Protein AF-A0A6L3STL6-F1 (afdb_monomer_lite)

Organism: NCBI:txid553447

Secondary structure (DSSP, 8-state):
--------------HHHHHHHHHHHHHTT--HHHHHHHHHHHHHHHHTSSSHHHHHHHHHHHHHHHHHS---STTHHHHHHHHHHHHHHHHS---

Foldseek 3Di:
DDDDPPPPCPPPCPLLNVLVVLLCVLCVVVDVVSVVVNLVSLVVSLVPDPDLVRSLVSLVVNLVVLVVDDCPGPCSVVSSVSSVVSNVVSVPDPD

pLDDT: mean 81.33, std 13.11, range [42.62, 92.5]

Structure (mmCIF, N/CA/C/O backbone):
data_AF-A0A6L3STL6-F1
#
_entry.id   AF-A0A6L3STL6-F1
#
loop_
_atom_site.grou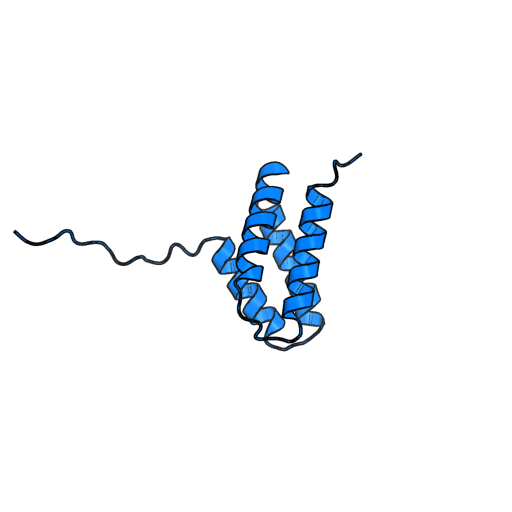p_PDB
_atom_site.id
_atom_site.type_symbol
_atom_site.label_atom_id
_atom_site.label_alt_id
_atom_site.label_comp_id
_atom_site.label_asym_id
_atom_site.label_entity_id
_atom_site.label_seq_id
_atom_site.pdbx_PDB_ins_code
_atom_site.Cartn_x
_atom_site.Cartn_y
_atom_site.Cartn_z
_atom_site.occupancy
_atom_site.B_iso_or_equiv
_atom_site.auth_seq_id
_atom_site.auth_comp_id
_atom_site.auth_asym_id
_atom_site.auth_atom_id
_atom_site.pdbx_PDB_model_num
ATOM 1 N N . MET A 1 1 ? -37.013 -18.915 -24.722 1.00 58.31 1 MET A N 1
ATOM 2 C CA . MET A 1 1 ? -35.900 -19.438 -23.908 1.00 58.31 1 MET A CA 1
ATOM 3 C C . MET A 1 1 ? -34.626 -18.893 -24.513 1.00 58.31 1 MET A C 1
ATOM 5 O O . MET A 1 1 ? -34.065 -19.561 -25.361 1.00 58.31 1 MET A O 1
ATOM 9 N N . GLU A 1 2 ? -34.226 -17.682 -24.138 1.00 53.09 2 GLU A N 1
ATOM 10 C CA . GLU A 1 2 ? -32.910 -17.126 -24.476 1.00 53.09 2 GLU A CA 1
ATOM 11 C C . GLU A 1 2 ? -32.338 -16.553 -23.172 1.00 53.09 2 GLU A C 1
ATOM 13 O O . GLU A 1 2 ? -33.092 -15.998 -22.370 1.00 53.09 2 GLU A O 1
ATOM 18 N N . GLY A 1 3 ? -31.075 -16.880 -22.892 1.00 50.50 3 GLY A N 1
ATOM 19 C CA . GLY A 1 3 ? -30.449 -16.819 -21.568 1.00 50.50 3 GLY A CA 1
ATOM 20 C C . GLY A 1 3 ? -30.237 -15.403 -21.027 1.00 50.50 3 GLY A C 1
ATOM 21 O O . GLY A 1 3 ? -30.362 -14.434 -21.773 1.00 50.50 3 GLY A O 1
ATOM 22 N N . PRO A 1 4 ? -29.928 -15.266 -19.725 1.00 58.88 4 PRO A N 1
ATOM 23 C CA . PRO A 1 4 ? -29.661 -13.964 -19.139 1.00 58.88 4 PRO A CA 1
ATOM 24 C C . PRO A 1 4 ? -28.432 -13.343 -19.806 1.00 58.88 4 PRO A C 1
ATOM 26 O O . PRO A 1 4 ? -27.334 -13.897 -19.751 1.00 58.88 4 PRO A O 1
ATOM 29 N N . ASP A 1 5 ? -28.654 -12.187 -20.424 1.00 52.41 5 ASP A N 1
ATOM 30 C CA . ASP A 1 5 ? -27.637 -11.213 -20.799 1.00 52.41 5 ASP A CA 1
ATOM 31 C C . ASP A 1 5 ? -26.914 -10.786 -19.514 1.00 52.41 5 ASP A C 1
ATOM 33 O O . ASP A 1 5 ? -27.386 -9.951 -18.743 1.00 52.41 5 ASP A O 1
ATOM 37 N N . VAL A 1 6 ? -25.819 -11.482 -19.204 1.00 65.06 6 VAL A N 1
ATOM 38 C CA . VAL A 1 6 ? -24.864 -11.057 -18.186 1.00 65.06 6 VAL A CA 1
ATOM 39 C C . VAL A 1 6 ? -24.069 -9.932 -18.842 1.00 65.06 6 VAL A C 1
ATOM 41 O O . VAL A 1 6 ? -23.305 -10.221 -19.768 1.00 65.06 6 VAL A O 1
ATOM 44 N N . PRO A 1 7 ? -24.222 -8.662 -18.424 1.00 57.28 7 PRO A N 1
ATOM 45 C CA . PRO A 1 7 ? -23.371 -7.615 -18.955 1.00 57.28 7 PRO A CA 1
ATOM 46 C C . PRO A 1 7 ? -21.915 -7.979 -18.639 1.00 57.28 7 PRO A C 1
ATOM 48 O O . PRO A 1 7 ? -21.639 -8.493 -17.546 1.00 57.28 7 PRO A O 1
ATOM 51 N N . PRO A 1 8 ? -20.977 -7.740 -19.575 1.00 52.75 8 PRO A N 1
ATOM 52 C CA . PRO A 1 8 ? -19.572 -8.004 -19.337 1.00 52.75 8 PRO A CA 1
ATOM 53 C C . PRO A 1 8 ? -19.183 -7.294 -18.050 1.00 52.75 8 PRO A C 1
ATOM 55 O O . PRO A 1 8 ? -19.594 -6.156 -17.811 1.00 52.75 8 PRO A O 1
ATOM 58 N N . HIS A 1 9 ? -18.409 -7.977 -17.216 1.00 51.91 9 HIS A N 1
ATOM 59 C CA . HIS A 1 9 ? -17.689 -7.353 -16.126 1.00 51.91 9 HIS A CA 1
ATOM 60 C C . HIS A 1 9 ? -16.839 -6.235 -16.743 1.00 51.91 9 HIS A C 1
ATOM 62 O O . HIS A 1 9 ? -15.694 -6.456 -17.128 1.00 51.91 9 HIS A O 1
ATOM 68 N N . ILE A 1 10 ? -17.399 -5.028 -16.876 1.00 50.19 10 ILE A N 1
ATOM 69 C CA . ILE A 1 10 ? -16.628 -3.798 -16.825 1.00 50.19 10 ILE A CA 1
ATOM 70 C C . ILE A 1 10 ? -15.977 -3.931 -15.468 1.00 50.19 10 ILE A C 1
ATOM 72 O O . ILE A 1 10 ? -16.648 -3.746 -14.450 1.00 50.19 10 ILE A O 1
ATOM 76 N N . GLY A 1 11 ? -14.756 -4.474 -15.476 1.00 49.44 11 GLY A N 1
ATOM 77 C CA . GLY A 1 11 ? -14.014 -4.814 -14.283 1.00 49.44 11 GLY A CA 1
ATOM 78 C C . GLY A 1 11 ? -14.093 -3.584 -13.420 1.00 49.44 11 GLY A C 1
ATOM 79 O O . GLY A 1 11 ? -13.593 -2.529 -13.805 1.00 49.44 11 GLY A O 1
ATOM 80 N N . ARG A 1 12 ? -14.850 -3.673 -12.325 1.00 57.28 12 ARG A N 1
ATOM 81 C CA . ARG A 1 12 ? -14.887 -2.611 -11.340 1.00 57.28 12 ARG A CA 1
ATOM 82 C C . ARG A 1 12 ? -13.471 -2.619 -10.795 1.00 57.28 12 ARG A C 1
ATOM 84 O O . ARG A 1 12 ? -13.196 -3.414 -9.904 1.00 57.28 12 ARG A O 1
ATOM 91 N N . MET A 1 13 ? -12.578 -1.846 -11.417 1.00 63.66 13 MET A N 1
ATOM 92 C CA . MET A 1 13 ? -11.214 -1.663 -10.956 1.00 63.66 13 MET A CA 1
ATOM 93 C C . MET A 1 13 ? -11.361 -1.192 -9.525 1.00 63.66 13 MET A C 1
ATOM 95 O O . MET A 1 13 ? -11.886 -0.109 -9.252 1.00 63.66 13 MET A O 1
ATOM 99 N N . THR A 1 14 ? -11.059 -2.096 -8.605 1.00 83.38 14 THR A N 1
ATOM 100 C CA . THR A 1 14 ? -11.125 -1.798 -7.190 1.00 83.38 14 THR A CA 1
ATOM 101 C C . THR A 1 14 ? -9.972 -0.855 -6.887 1.00 83.38 14 THR A C 1
ATOM 103 O O . THR A 1 14 ? -8.970 -0.823 -7.605 1.00 83.38 14 THR A O 1
ATOM 106 N N . SER A 1 15 ? -10.079 -0.080 -5.811 1.00 85.69 15 SER A N 1
ATOM 107 C CA . SER A 1 15 ? -8.952 0.740 -5.363 1.00 85.69 15 SER A CA 1
ATOM 108 C C . SER A 1 15 ? -7.688 -0.111 -5.160 1.00 85.69 15 SER A C 1
ATOM 110 O O . SER A 1 15 ? -6.593 0.369 -5.430 1.00 85.69 15 SER A O 1
ATOM 112 N N . LEU A 1 16 ? -7.858 -1.387 -4.778 1.00 87.69 16 LEU A N 1
ATOM 113 C CA . LEU A 1 16 ? -6.802 -2.396 -4.700 1.00 87.69 16 LEU A CA 1
ATOM 114 C C . LEU A 1 16 ? -6.148 -2.686 -6.065 1.00 87.69 16 LEU A C 1
ATOM 116 O O . LEU A 1 16 ? -4.929 -2.655 -6.184 1.00 87.69 16 LEU A O 1
ATOM 120 N N . ASP A 1 17 ? -6.937 -2.964 -7.101 1.00 87.31 17 ASP A N 1
ATOM 121 C CA . ASP A 1 17 ? -6.405 -3.259 -8.437 1.00 87.31 17 ASP A CA 1
ATOM 122 C C . ASP A 1 17 ? -5.622 -2.062 -9.006 1.00 87.31 17 ASP A C 1
ATOM 124 O O . ASP A 1 17 ? -4.518 -2.215 -9.531 1.00 87.31 17 ASP A O 1
ATOM 128 N N . THR A 1 18 ? -6.136 -0.848 -8.788 1.00 89.50 18 THR A N 1
ATOM 129 C CA . THR A 1 18 ? -5.472 0.400 -9.187 1.00 89.50 18 THR A CA 1
ATOM 130 C C . THR A 1 18 ? -4.125 0.594 -8.484 1.00 89.50 18 THR A C 1
ATOM 132 O O . THR A 1 18 ? -3.142 0.954 -9.141 1.00 89.50 18 THR A O 1
ATOM 135 N N . ILE A 1 19 ? -4.038 0.351 -7.167 1.00 91.69 19 ILE A N 1
ATOM 136 C CA . ILE A 1 19 ? -2.758 0.480 -6.452 1.00 91.69 19 ILE A CA 1
ATOM 137 C C . ILE A 1 19 ? -1.768 -0.605 -6.886 1.00 91.69 19 ILE A C 1
ATOM 139 O O . ILE A 1 19 ? -0.599 -0.295 -7.083 1.00 91.69 19 ILE A O 1
ATOM 143 N N . LEU A 1 20 ? -2.209 -1.841 -7.139 1.00 89.62 20 LEU A N 1
ATOM 144 C CA . LEU A 1 20 ? -1.327 -2.906 -7.635 1.00 89.62 20 LEU A CA 1
ATOM 145 C C . LEU A 1 20 ? -0.754 -2.584 -9.019 1.00 89.62 20 LEU A C 1
ATOM 147 O O . LEU A 1 20 ? 0.444 -2.751 -9.228 1.00 89.62 20 LEU A O 1
ATOM 151 N N . GLN A 1 21 ? -1.572 -2.069 -9.943 1.00 89.31 21 GLN A N 1
ATOM 152 C CA . GLN A 1 21 ? -1.091 -1.611 -11.253 1.00 89.31 21 GLN A CA 1
ATOM 153 C C . GLN A 1 21 ? -0.102 -0.445 -11.128 1.00 89.31 21 GLN A C 1
ATOM 155 O O . GLN A 1 21 ? 0.893 -0.387 -11.849 1.00 89.31 21 GLN A O 1
ATOM 160 N N . THR A 1 22 ? -0.350 0.468 -10.187 1.00 90.94 22 THR A N 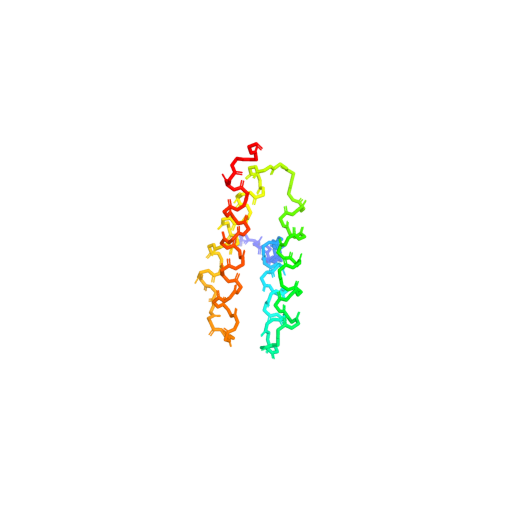1
ATOM 161 C CA . THR A 1 22 ? 0.558 1.587 -9.906 1.00 90.94 22 THR A CA 1
ATOM 162 C C . THR A 1 22 ? 1.897 1.075 -9.379 1.00 90.94 22 THR A C 1
ATOM 164 O O . THR A 1 22 ? 2.945 1.492 -9.862 1.00 90.94 22 THR A O 1
ATOM 167 N N . LEU A 1 23 ? 1.877 0.128 -8.438 1.00 89.94 23 LEU A N 1
ATOM 168 C CA . LEU A 1 23 ? 3.083 -0.498 -7.902 1.00 89.94 23 LEU A CA 1
ATOM 169 C C . LEU A 1 23 ? 3.858 -1.258 -8.983 1.00 89.94 23 LEU A C 1
ATOM 171 O O . LEU A 1 23 ? 5.072 -1.097 -9.045 1.00 89.94 23 LEU A O 1
ATOM 175 N N . ASP A 1 24 ? 3.180 -2.011 -9.858 1.00 88.44 24 ASP A N 1
ATOM 176 C CA . ASP A 1 24 ? 3.792 -2.701 -11.008 1.00 88.44 24 ASP A CA 1
ATOM 177 C C . ASP A 1 24 ? 4.558 -1.724 -11.898 1.00 88.44 24 ASP A C 1
ATOM 179 O O . ASP A 1 24 ? 5.743 -1.921 -12.157 1.00 88.44 24 ASP A O 1
ATOM 183 N N . ALA A 1 25 ? 3.913 -0.621 -12.286 1.00 88.81 25 ALA A N 1
ATOM 184 C CA . ALA A 1 25 ? 4.526 0.396 -13.129 1.00 88.81 25 ALA A CA 1
ATOM 185 C C . ALA A 1 25 ? 5.717 1.091 -12.448 1.00 88.81 25 ALA A C 1
ATOM 187 O O . ALA A 1 25 ? 6.720 1.370 -13.105 1.00 88.81 25 ALA A O 1
ATOM 188 N N . LEU A 1 26 ? 5.623 1.359 -11.141 1.00 88.12 26 LEU A N 1
ATOM 189 C CA . LEU A 1 26 ? 6.675 2.033 -10.378 1.00 88.12 26 LEU A CA 1
ATOM 190 C C . LEU A 1 26 ? 7.917 1.158 -10.190 1.00 88.12 26 LEU A C 1
ATOM 192 O O . LEU A 1 26 ? 9.032 1.669 -10.277 1.00 88.12 26 LEU A O 1
ATOM 196 N N . ILE A 1 27 ? 7.745 -0.148 -9.966 1.00 86.50 27 ILE A N 1
ATOM 197 C CA . ILE A 1 27 ? 8.879 -1.064 -9.779 1.00 86.50 27 ILE A CA 1
ATOM 198 C C . ILE A 1 27 ? 9.362 -1.723 -11.071 1.00 86.50 27 ILE A C 1
ATOM 200 O O . ILE A 1 27 ? 10.410 -2.362 -11.060 1.00 86.50 27 ILE A O 1
ATOM 204 N N . ALA A 1 28 ? 8.653 -1.559 -12.193 1.00 85.31 28 ALA A N 1
ATOM 205 C CA . ALA A 1 28 ? 9.051 -2.122 -13.485 1.00 85.31 28 ALA A CA 1
ATOM 206 C C . ALA A 1 28 ? 10.448 -1.663 -13.941 1.00 85.31 28 ALA A C 1
ATOM 208 O O . ALA A 1 28 ? 11.125 -2.385 -14.669 1.00 85.31 28 ALA A O 1
ATOM 209 N N . ALA A 1 29 ? 10.882 -0.475 -13.508 1.00 80.75 29 ALA A N 1
ATOM 210 C CA . ALA A 1 29 ? 12.210 0.058 -13.796 1.00 80.75 29 ALA A CA 1
ATOM 211 C C . ALA A 1 29 ? 13.320 -0.483 -12.868 1.00 80.75 29 ALA A C 1
ATOM 213 O O . ALA A 1 29 ? 14.485 -0.179 -13.106 1.00 80.75 29 ALA A O 1
ATOM 214 N N . ASP A 1 30 ? 12.973 -1.253 -11.824 1.00 79.31 30 ASP A N 1
ATOM 215 C CA . ASP A 1 30 ? 13.881 -1.755 -10.772 1.00 79.31 30 ASP A CA 1
ATOM 216 C C . ASP A 1 30 ? 14.721 -0.645 -10.097 1.00 79.31 30 ASP A C 1
ATOM 218 O O . ASP A 1 30 ? 15.798 -0.887 -9.556 1.00 79.31 30 ASP A O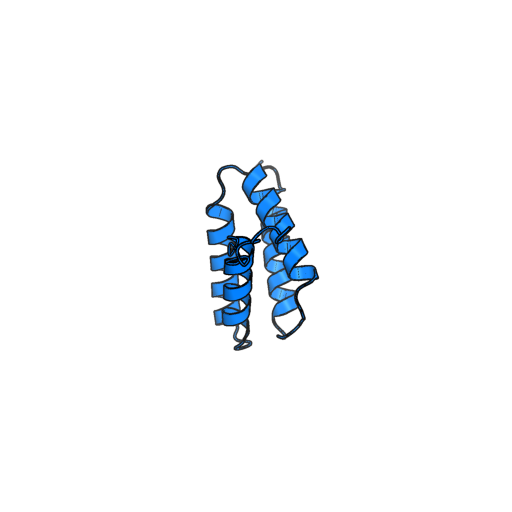 1
ATOM 222 N N . ASP A 1 31 ? 14.220 0.595 -10.124 1.00 80.31 31 ASP A N 1
ATOM 223 C CA . ASP A 1 31 ? 14.926 1.783 -9.646 1.00 80.31 31 ASP A CA 1
ATOM 224 C C . ASP A 1 31 ? 14.507 2.154 -8.207 1.00 80.31 31 ASP A C 1
ATOM 226 O O . ASP A 1 31 ? 13.314 2.105 -7.879 1.00 80.31 31 ASP A O 1
ATOM 230 N N . PRO A 1 32 ? 15.446 2.567 -7.332 1.00 78.50 32 PRO A N 1
ATOM 231 C CA . PRO A 1 32 ? 15.131 2.972 -5.961 1.00 78.50 32 PRO A CA 1
ATOM 232 C C . PRO A 1 32 ? 14.160 4.161 -5.868 1.00 78.50 32 PRO A C 1
ATOM 234 O O . PRO A 1 32 ? 13.397 4.232 -4.906 1.00 78.50 32 PRO A O 1
ATOM 237 N N . VAL A 1 33 ? 14.113 5.055 -6.863 1.00 85.62 33 VAL A N 1
ATOM 238 C CA . VAL A 1 33 ? 13.123 6.147 -6.922 1.00 85.62 33 VAL A CA 1
ATOM 239 C C . VAL A 1 33 ? 11.703 5.586 -7.056 1.00 85.62 33 VAL A C 1
ATOM 241 O O . VAL A 1 33 ? 10.758 6.119 -6.468 1.00 85.62 33 VAL A O 1
ATOM 244 N N . GLY A 1 34 ? 11.546 4.471 -7.776 1.00 86.31 34 GLY A N 1
ATOM 245 C CA . GLY A 1 34 ? 10.283 3.741 -7.878 1.00 86.31 34 GLY A CA 1
ATOM 246 C C . GLY A 1 34 ? 9.815 3.194 -6.529 1.00 86.31 34 GLY A C 1
ATOM 247 O O . GLY A 1 34 ? 8.616 3.181 -6.254 1.00 86.31 34 GLY A O 1
ATOM 248 N N . LEU A 1 35 ? 10.750 2.824 -5.649 1.00 86.69 35 LEU A N 1
ATOM 249 C CA . LEU A 1 35 ? 10.447 2.344 -4.303 1.00 86.69 35 LEU A CA 1
ATOM 250 C C . LEU A 1 35 ? 9.908 3.460 -3.392 1.00 86.69 35 LEU A C 1
ATOM 252 O O . LEU A 1 35 ? 8.927 3.249 -2.681 1.00 86.69 35 LEU A O 1
ATOM 256 N N . GLU A 1 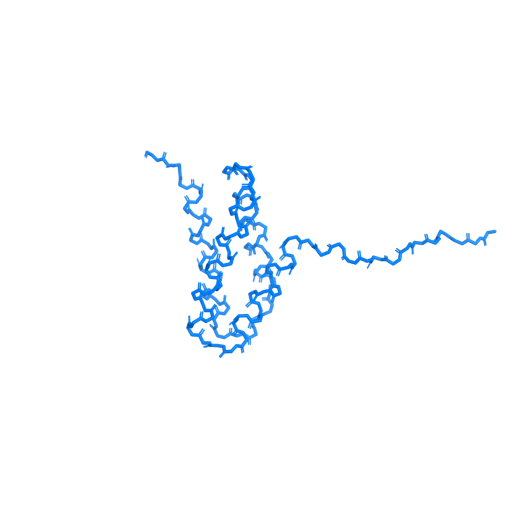36 ? 10.508 4.653 -3.422 1.00 89.19 36 GLU A N 1
ATOM 257 C CA . GLU A 1 36 ? 10.011 5.802 -2.646 1.00 89.19 36 GLU A CA 1
ATOM 258 C C . GLU A 1 36 ? 8.617 6.239 -3.119 1.00 89.19 36 GLU A C 1
ATOM 260 O O . GLU A 1 36 ? 7.731 6.535 -2.312 1.00 89.19 36 GLU A O 1
ATOM 265 N N . ALA A 1 37 ? 8.393 6.231 -4.436 1.00 90.31 37 ALA A N 1
ATOM 266 C CA . ALA A 1 37 ? 7.081 6.492 -5.014 1.00 90.31 37 ALA A CA 1
ATOM 267 C C . ALA A 1 37 ? 6.059 5.408 -4.630 1.00 90.31 37 ALA A C 1
ATOM 269 O O . ALA A 1 37 ? 4.911 5.736 -4.326 1.00 90.31 37 ALA A O 1
ATOM 270 N N . ALA A 1 38 ? 6.475 4.138 -4.598 1.00 90.38 38 ALA A N 1
ATOM 271 C CA . ALA A 1 38 ? 5.641 3.015 -4.183 1.00 90.38 38 ALA A CA 1
ATOM 272 C C . ALA A 1 38 ? 5.215 3.140 -2.715 1.00 90.38 38 ALA A C 1
ATOM 274 O O . ALA A 1 38 ? 4.030 3.008 -2.417 1.00 90.38 38 ALA A O 1
ATOM 275 N N . ASP A 1 39 ? 6.145 3.464 -1.811 1.00 90.44 39 ASP A N 1
ATOM 276 C CA . ASP A 1 39 ? 5.844 3.712 -0.395 1.00 90.44 39 ASP A CA 1
ATOM 277 C C . ASP A 1 39 ? 4.799 4.823 -0.227 1.00 90.44 39 ASP A C 1
ATOM 279 O O . ASP A 1 39 ? 3.794 4.657 0.470 1.00 90.44 39 ASP A O 1
ATOM 283 N N . ARG A 1 40 ? 4.986 5.936 -0.945 1.00 90.69 40 ARG A N 1
ATOM 284 C CA . ARG A 1 40 ? 4.054 7.064 -0.904 1.00 90.69 40 ARG A CA 1
ATOM 285 C C . ARG A 1 40 ? 2.679 6.709 -1.470 1.00 90.69 40 ARG A C 1
ATOM 287 O O . ARG A 1 40 ? 1.677 7.128 -0.897 1.00 90.69 40 ARG A O 1
ATOM 294 N N . ALA A 1 41 ? 2.624 5.940 -2.556 1.00 92.50 41 ALA A N 1
ATOM 295 C CA . ALA A 1 41 ? 1.372 5.477 -3.150 1.00 92.50 41 ALA A CA 1
ATOM 296 C C . ALA A 1 41 ? 0.614 4.517 -2.217 1.00 92.50 41 ALA A C 1
ATOM 298 O O . ALA A 1 41 ? -0.603 4.621 -2.089 1.00 92.50 41 ALA A O 1
ATOM 299 N N . ILE A 1 42 ? 1.327 3.623 -1.519 1.00 91.31 42 ILE A N 1
ATOM 300 C CA . ILE A 1 42 ? 0.745 2.749 -0.489 1.00 91.31 42 ILE A CA 1
ATOM 301 C C . ILE A 1 42 ? 0.146 3.597 0.635 1.00 91.31 42 ILE A C 1
ATOM 303 O O . ILE A 1 42 ? -0.986 3.354 1.047 1.00 91.31 42 ILE A O 1
ATOM 307 N N . TRP A 1 43 ? 0.879 4.603 1.118 1.00 90.62 43 TRP A N 1
ATOM 308 C CA . TRP A 1 43 ? 0.385 5.474 2.181 1.00 90.62 43 TRP A CA 1
ATOM 309 C C . TRP A 1 43 ? -0.850 6.276 1.759 1.00 90.62 43 TRP A C 1
ATOM 311 O O . TRP A 1 43 ? -1.802 6.358 2.529 1.00 90.62 43 TRP A O 1
ATOM 321 N N . ASP A 1 44 ? -0.866 6.822 0.541 1.00 92.12 44 ASP A N 1
ATOM 322 C CA . ASP A 1 44 ? -2.014 7.551 -0.017 1.00 92.12 44 ASP A CA 1
ATOM 323 C C . ASP A 1 44 ? -3.252 6.649 -0.151 1.00 92.12 44 ASP A C 1
ATOM 325 O O . ASP A 1 44 ? -4.336 7.004 0.314 1.00 92.12 44 ASP A O 1
ATOM 329 N N . TYR A 1 45 ? -3.063 5.429 -0.670 1.00 91.62 45 TYR A N 1
ATOM 330 C CA . TYR A 1 45 ? -4.111 4.411 -0.739 1.00 91.62 45 TYR A CA 1
ATOM 331 C C . TYR A 1 45 ? -4.711 4.124 0.640 1.00 91.62 45 TYR A C 1
ATOM 333 O O . TYR A 1 45 ? -5.931 4.154 0.792 1.00 91.62 45 TYR A O 1
ATOM 341 N N . LEU A 1 46 ? -3.873 3.881 1.655 1.00 90.38 46 LEU A N 1
ATOM 342 C CA . LEU A 1 46 ? -4.337 3.608 3.016 1.00 90.38 46 LEU A CA 1
ATOM 343 C C . LEU A 1 46 ? -5.009 4.836 3.641 1.00 90.38 46 LEU A C 1
ATOM 345 O O . LEU A 1 46 ? -6.073 4.705 4.237 1.00 90.38 46 LEU A O 1
ATOM 349 N N . ALA A 1 47 ? -4.447 6.032 3.465 1.00 89.38 47 ALA A N 1
ATOM 350 C CA . ALA A 1 47 ? -5.010 7.277 3.984 1.00 89.38 47 ALA A CA 1
ATOM 351 C C . ALA A 1 47 ? -6.390 7.616 3.390 1.00 89.38 47 ALA A C 1
ATOM 353 O O . ALA A 1 47 ? -7.153 8.353 4.013 1.00 89.38 47 ALA A O 1
ATOM 354 N N . GLY A 1 48 ? -6.735 7.055 2.225 1.00 88.75 48 GLY A N 1
ATOM 355 C CA . GLY A 1 48 ? -8.065 7.170 1.624 1.00 88.75 48 GLY A CA 1
ATOM 356 C C . GLY A 1 48 ? -9.180 6.432 2.379 1.00 88.75 48 GLY A C 1
ATOM 357 O O . GLY A 1 48 ? -10.356 6.666 2.095 1.00 88.75 48 GLY A O 1
ATOM 358 N N . PHE A 1 49 ? -8.848 5.557 3.335 1.00 89.00 49 PHE A N 1
ATOM 359 C CA . PHE A 1 49 ? -9.829 4.837 4.149 1.00 89.00 49 PHE A CA 1
ATOM 360 C C . PHE A 1 49 ? -10.092 5.552 5.480 1.00 89.00 49 PHE A C 1
ATOM 362 O O . PHE A 1 49 ? -9.169 5.880 6.233 1.00 89.00 49 PHE A O 1
ATOM 369 N N . ASP A 1 50 ? -11.375 5.744 5.796 1.00 86.62 50 ASP A N 1
ATOM 370 C CA . ASP A 1 50 ? -11.812 6.405 7.025 1.00 86.62 50 ASP A CA 1
ATOM 371 C C . ASP A 1 50 ? -11.728 5.448 8.227 1.00 86.62 50 ASP A C 1
ATOM 373 O O . ASP A 1 50 ? -12.428 4.435 8.306 1.00 86.62 50 ASP A O 1
ATOM 377 N N . GLY A 1 51 ? -10.834 5.769 9.163 1.00 86.94 51 GLY A N 1
ATOM 378 C CA . GLY A 1 51 ? -10.647 5.041 10.417 1.00 86.94 51 GLY A CA 1
ATOM 379 C C . GLY A 1 51 ? -9.587 3.932 10.381 1.00 86.94 51 GLY A C 1
ATOM 380 O O . GLY A 1 51 ? -9.422 3.203 9.405 1.00 86.94 51 GLY A O 1
ATOM 381 N N . LEU A 1 52 ? -8.897 3.749 11.515 1.00 86.31 52 LEU A N 1
ATOM 382 C CA . LEU A 1 52 ? -7.784 2.796 11.672 1.00 86.31 52 LEU A CA 1
ATOM 383 C C . LEU A 1 52 ? -8.156 1.347 11.330 1.00 86.31 52 LEU A C 1
ATOM 385 O O . LEU A 1 52 ? -7.331 0.603 10.801 1.00 86.31 52 LEU A O 1
ATOM 389 N N . SER A 1 53 ? -9.397 0.937 11.604 1.00 86.88 53 SER A N 1
ATOM 390 C CA . SER A 1 53 ? -9.872 -0.412 11.281 1.00 86.88 53 SER A CA 1
ATOM 391 C C . SER A 1 53 ? -9.998 -0.626 9.769 1.00 86.88 53 SER A C 1
ATOM 393 O O . SER A 1 53 ? -9.550 -1.656 9.267 1.00 86.88 53 SER A O 1
ATOM 395 N N . ALA A 1 54 ? -10.521 0.361 9.032 1.00 88.19 54 ALA A N 1
ATOM 396 C CA . ALA A 1 54 ? -10.621 0.299 7.575 1.00 88.19 54 ALA A CA 1
ATOM 397 C C . ALA A 1 54 ? -9.234 0.342 6.917 1.00 88.19 54 ALA A C 1
ATOM 399 O O . ALA A 1 54 ? -8.958 -0.453 6.023 1.00 88.19 54 ALA A O 1
ATOM 400 N N . GLN A 1 55 ? -8.333 1.191 7.424 1.00 90.50 55 GLN A N 1
ATOM 401 C CA . GLN A 1 55 ? -6.936 1.256 6.978 1.00 90.50 55 GLN A CA 1
ATOM 402 C C . GLN A 1 55 ? -6.203 -0.071 7.208 1.00 90.50 55 GLN A C 1
ATOM 404 O O . GLN A 1 55 ? -5.523 -0.575 6.318 1.00 90.50 55 GLN A O 1
ATOM 409 N N . SER A 1 56 ? -6.388 -0.684 8.380 1.00 88.31 56 SER A N 1
ATOM 410 C CA . SER A 1 56 ? -5.787 -1.981 8.708 1.00 88.31 56 SER A CA 1
ATOM 411 C C . SER A 1 56 ? -6.315 -3.103 7.813 1.00 88.31 56 SER A C 1
ATOM 413 O O . SER A 1 56 ? -5.538 -3.938 7.350 1.00 88.31 56 SER A O 1
ATOM 415 N N . GLN A 1 57 ? -7.622 -3.109 7.526 1.00 89.44 57 GLN A N 1
ATOM 416 C CA . GLN A 1 57 ? -8.226 -4.078 6.613 1.00 89.44 57 GLN A CA 1
ATOM 417 C C . GLN A 1 57 ? -7.721 -3.889 5.176 1.00 89.44 57 GLN A C 1
ATOM 419 O O . GLN A 1 57 ? -7.377 -4.872 4.523 1.00 89.44 57 GLN A O 1
ATOM 424 N N . ALA A 1 58 ? -7.615 -2.645 4.703 1.00 91.12 58 ALA A N 1
ATOM 425 C CA . ALA A 1 58 ? -7.069 -2.325 3.386 1.00 91.12 58 ALA A CA 1
ATOM 426 C C . ALA A 1 58 ? -5.589 -2.723 3.259 1.0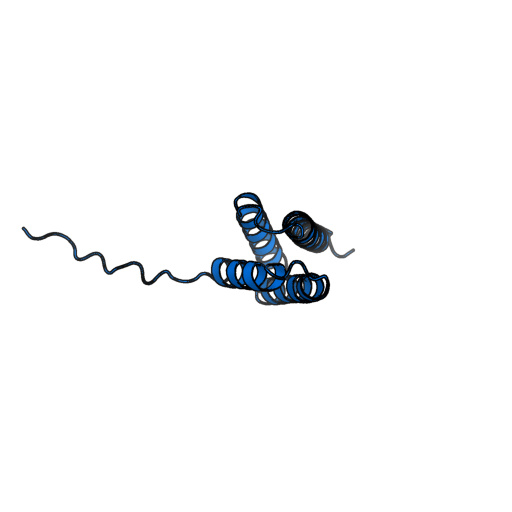0 91.12 58 ALA A C 1
ATOM 428 O O . ALA A 1 58 ? -5.182 -3.252 2.227 1.00 91.12 58 ALA A O 1
ATOM 429 N N . ALA A 1 59 ? -4.792 -2.533 4.316 1.00 90.81 59 ALA A N 1
ATOM 430 C CA . ALA A 1 59 ? -3.401 -2.981 4.363 1.00 90.81 59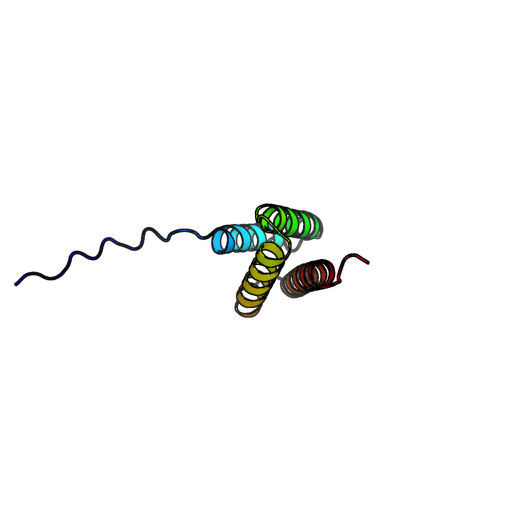 ALA A CA 1
ATOM 431 C C . ALA A 1 59 ? -3.281 -4.514 4.351 1.00 90.81 59 ALA A C 1
ATOM 433 O O . ALA A 1 59 ? -2.378 -5.056 3.716 1.00 90.81 59 ALA A O 1
ATOM 434 N N . ALA A 1 60 ? -4.185 -5.225 5.035 1.00 90.06 60 ALA A N 1
ATOM 435 C CA . ALA A 1 60 ? -4.220 -6.686 5.026 1.00 90.06 60 ALA A CA 1
ATOM 436 C C . ALA A 1 60 ? -4.605 -7.249 3.648 1.00 90.06 60 ALA A C 1
ATOM 438 O O . ALA A 1 60 ? -3.972 -8.194 3.179 1.00 90.06 60 ALA A O 1
ATOM 439 N N . ASP A 1 61 ? -5.596 -6.643 2.995 1.00 91.12 61 ASP A N 1
ATOM 440 C CA . ASP A 1 61 ? -6.033 -6.998 1.643 1.00 91.12 61 ASP A CA 1
ATOM 441 C C . ASP A 1 61 ? -4.921 -6.746 0.609 1.00 91.12 61 ASP A C 1
ATOM 443 O O . ASP A 1 61 ? -4.583 -7.632 -0.177 1.00 91.12 61 ASP A O 1
ATOM 447 N N . LEU A 1 62 ? -4.240 -5.596 0.710 1.00 90.94 62 LEU A N 1
ATOM 448 C CA . LEU A 1 62 ? -3.066 -5.276 -0.103 1.00 90.94 62 LEU A CA 1
ATOM 449 C C . LEU A 1 62 ? -1.922 -6.273 0.105 1.00 90.94 62 LEU A C 1
ATOM 451 O O . LEU A 1 62 ? -1.333 -6.742 -0.867 1.00 90.94 62 LEU A O 1
ATOM 455 N N . ALA A 1 63 ? -1.620 -6.638 1.352 1.00 90.62 63 ALA A N 1
ATOM 456 C CA . ALA A 1 63 ? -0.598 -7.637 1.648 1.00 90.62 63 ALA A CA 1
ATOM 457 C C . ALA A 1 63 ? -0.945 -9.010 1.047 1.00 90.62 63 ALA A C 1
ATOM 459 O O . ALA A 1 63 ? -0.073 -9.660 0.472 1.00 90.62 63 ALA A O 1
ATOM 460 N N . GLY A 1 64 ? -2.210 -9.435 1.138 1.00 90.00 64 GLY A N 1
ATOM 461 C CA . GLY A 1 64 ? -2.679 -10.687 0.540 1.00 90.00 64 GLY A CA 1
ATOM 462 C C . GLY A 1 64 ? -2.578 -10.685 -0.986 1.00 90.00 64 GLY A C 1
ATOM 463 O O . GLY A 1 64 ? -2.125 -11.663 -1.584 1.00 90.00 64 GLY A O 1
ATOM 464 N N . ALA A 1 65 ? -2.925 -9.566 -1.622 1.00 90.12 65 ALA A N 1
ATOM 465 C CA . ALA A 1 65 ? -2.793 -9.423 -3.065 1.00 90.12 65 ALA A CA 1
ATOM 466 C C . ALA A 1 65 ? -1.325 -9.435 -3.518 1.00 90.12 65 ALA A C 1
ATOM 468 O O . ALA A 1 65 ? -0.989 -10.107 -4.492 1.00 90.12 65 ALA A O 1
ATOM 469 N N . LEU A 1 66 ? -0.435 -8.761 -2.780 1.00 87.25 66 LEU A N 1
ATOM 470 C CA . LEU A 1 66 ? 1.004 -8.760 -3.053 1.00 87.25 66 LEU A CA 1
ATOM 471 C C . LEU A 1 66 ? 1.657 -10.132 -2.855 1.00 87.25 66 LEU A C 1
ATOM 473 O O . LEU A 1 66 ? 2.645 -10.423 -3.531 1.00 87.25 66 LEU A O 1
ATOM 477 N N . ASP A 1 67 ? 1.133 -10.974 -1.963 1.00 86.88 67 ASP A N 1
ATOM 478 C CA . ASP A 1 67 ? 1.617 -12.346 -1.766 1.00 86.88 67 ASP A CA 1
ATOM 479 C C . ASP A 1 67 ? 1.374 -13.213 -3.013 1.00 86.88 67 ASP A C 1
ATOM 481 O O . ASP A 1 67 ? 2.284 -13.895 -3.492 1.00 86.88 67 ASP A O 1
ATOM 485 N N . SER A 1 68 ? 0.184 -13.073 -3.610 1.00 84.00 68 SER A N 1
ATOM 486 C CA . SER A 1 68 ? -0.199 -13.729 -4.871 1.00 84.00 68 SER A CA 1
ATOM 487 C C . SER A 1 68 ? 0.371 -13.045 -6.121 1.00 84.00 68 SER A C 1
ATOM 489 O O . SER A 1 68 ? 0.251 -13.572 -7.230 1.00 84.00 68 SER A O 1
ATOM 491 N N . TRP A 1 69 ? 0.981 -11.868 -5.971 1.00 82.19 69 TRP A N 1
ATOM 492 C CA . TRP A 1 69 ? 1.525 -11.095 -7.081 1.00 82.19 69 TRP A CA 1
ATOM 493 C C . TRP A 1 69 ? 2.812 -11.749 -7.615 1.00 82.19 69 TRP A C 1
ATOM 495 O O . TRP A 1 69 ? 3.717 -12.041 -6.824 1.00 82.19 69 TRP A O 1
ATOM 505 N N . PRO A 1 70 ? 2.924 -12.011 -8.935 1.00 75.12 70 PRO A N 1
ATOM 506 C CA . PRO A 1 70 ? 4.108 -12.636 -9.507 1.00 75.12 70 PRO A CA 1
ATOM 507 C C . PRO A 1 70 ? 5.348 -11.775 -9.269 1.00 75.12 70 PRO A C 1
ATOM 509 O O . PRO A 1 70 ? 5.353 -10.579 -9.556 1.00 75.12 70 PRO A O 1
ATOM 512 N N . VAL A 1 71 ? 6.422 -12.405 -8.794 1.00 69.19 71 VAL A N 1
ATOM 513 C CA . VAL A 1 71 ? 7.727 -11.758 -8.617 1.00 69.19 71 VAL A CA 1
ATOM 514 C C . VAL A 1 71 ? 8.309 -11.458 -9.997 1.00 69.19 71 VAL A C 1
ATOM 516 O O . VAL A 1 71 ? 8.931 -12.311 -10.627 1.00 69.19 71 VAL A O 1
ATOM 519 N N . ARG A 1 72 ? 8.026 -10.254 -10.496 1.00 72.62 72 ARG A N 1
ATOM 520 C CA . ARG A 1 72 ? 8.486 -9.757 -11.800 1.00 72.62 72 ARG A CA 1
ATOM 521 C C . ARG A 1 72 ? 9.715 -8.857 -11.693 1.00 72.62 72 ARG A C 1
ATOM 523 O O . ARG A 1 72 ? 10.422 -8.709 -12.682 1.00 72.62 72 ARG A O 1
ATOM 530 N N . SER A 1 73 ? 9.963 -8.286 -10.515 1.00 72.56 73 SER A N 1
ATOM 531 C CA . SER A 1 73 ? 11.042 -7.332 -10.239 1.00 72.56 73 SER A CA 1
ATOM 532 C C . SER A 1 73 ? 11.810 -7.743 -8.979 1.00 72.56 73 SER A C 1
ATOM 534 O O . SER A 1 73 ? 11.266 -8.402 -8.086 1.00 72.56 73 SER A O 1
ATOM 536 N N . SER A 1 74 ? 13.079 -7.337 -8.890 1.00 83.12 74 SER A N 1
ATOM 537 C CA . SER A 1 74 ? 13.924 -7.556 -7.710 1.00 83.12 74 SER A CA 1
ATOM 538 C C . SER A 1 74 ? 13.410 -6.781 -6.492 1.00 83.12 74 SER A C 1
ATOM 540 O O . SER A 1 74 ? 13.701 -7.154 -5.357 1.00 83.12 74 SER A O 1
ATOM 542 N N . LEU A 1 75 ? 12.621 -5.725 -6.721 1.00 84.56 75 LEU A N 1
ATOM 543 C CA . LEU A 1 75 ? 12.041 -4.865 -5.690 1.00 84.56 75 LEU A CA 1
ATOM 544 C C . LEU A 1 75 ? 10.721 -5.397 -5.116 1.00 84.56 75 LEU A C 1
ATOM 546 O O . LEU A 1 75 ? 10.276 -4.914 -4.076 1.00 84.56 75 LEU A O 1
ATOM 550 N N . THR A 1 76 ? 10.090 -6.405 -5.734 1.00 85.06 76 THR A N 1
ATOM 551 C CA . THR A 1 76 ? 8.858 -7.029 -5.218 1.00 85.06 76 THR A CA 1
ATOM 552 C C . THR A 1 76 ? 8.946 -7.439 -3.734 1.00 85.06 76 THR A C 1
ATOM 554 O O . THR A 1 76 ? 8.028 -7.090 -2.985 1.00 85.06 76 THR A O 1
ATOM 557 N N . PRO A 1 77 ? 9.999 -8.135 -3.247 1.00 87.06 77 PRO A N 1
ATOM 558 C CA . PRO A 1 77 ? 10.135 -8.429 -1.818 1.00 87.06 77 PRO A CA 1
ATOM 559 C C . PRO A 1 77 ? 10.196 -7.162 -0.954 1.00 87.06 77 PRO A C 1
ATOM 561 O O . PRO A 1 77 ? 9.564 -7.119 0.097 1.00 87.06 77 PRO A O 1
ATOM 564 N N . THR A 1 78 ? 10.871 -6.107 -1.411 1.00 89.50 78 THR A N 1
ATOM 565 C CA . THR A 1 78 ? 10.957 -4.836 -0.679 1.00 89.50 78 THR A CA 1
ATOM 566 C C . THR A 1 78 ? 9.596 -4.146 -0.584 1.00 89.50 78 THR A C 1
ATOM 568 O O . THR A 1 78 ? 9.227 -3.669 0.485 1.00 89.50 78 THR A O 1
ATOM 571 N N . VAL A 1 79 ? 8.795 -4.156 -1.654 1.00 88.75 79 VAL A N 1
ATOM 572 C CA . VAL A 1 79 ? 7.414 -3.637 -1.624 1.00 88.75 79 VAL A CA 1
ATOM 573 C C . VAL A 1 79 ? 6.549 -4.410 -0.622 1.00 88.75 79 VAL A C 1
ATOM 575 O O . VAL A 1 79 ? 5.787 -3.803 0.132 1.00 88.75 79 VAL A O 1
ATOM 578 N N . ARG A 1 80 ? 6.693 -5.741 -0.553 1.00 89.75 80 ARG A N 1
ATOM 579 C CA . ARG A 1 80 ? 5.996 -6.567 0.450 1.00 89.75 80 ARG A CA 1
ATOM 580 C C . ARG A 1 80 ? 6.393 -6.176 1.876 1.00 89.75 80 ARG A C 1
ATOM 582 O O . ARG A 1 80 ? 5.518 -6.054 2.734 1.00 89.75 80 ARG A O 1
ATOM 589 N N . GLU A 1 81 ? 7.680 -5.939 2.127 1.00 90.19 81 GLU A N 1
ATOM 590 C CA . GLU A 1 81 ? 8.158 -5.469 3.434 1.00 90.19 81 GLU A CA 1
ATOM 591 C C . GLU A 1 81 ? 7.620 -4.079 3.795 1.00 90.19 81 GLU A C 1
ATOM 593 O O . GLU A 1 81 ? 7.220 -3.864 4.941 1.00 90.19 81 GLU A O 1
ATOM 598 N N . LEU A 1 82 ? 7.535 -3.151 2.833 1.00 89.62 82 LEU A N 1
ATOM 599 C CA . LEU A 1 82 ? 6.947 -1.825 3.053 1.00 89.62 82 LEU A CA 1
ATOM 600 C C . LEU A 1 82 ? 5.487 -1.929 3.506 1.00 89.62 82 LEU A C 1
ATOM 602 O O . LEU A 1 82 ? 5.114 -1.350 4.527 1.00 89.62 82 LEU A O 1
ATOM 606 N N . VAL A 1 83 ? 4.667 -2.727 2.816 1.00 89.94 83 VAL A N 1
ATOM 607 C CA . VAL A 1 83 ? 3.267 -2.944 3.218 1.00 89.94 83 VAL A CA 1
ATOM 608 C C . VAL A 1 83 ? 3.175 -3.620 4.586 1.00 89.94 83 VAL A C 1
ATOM 610 O O . VAL A 1 83 ? 2.365 -3.208 5.419 1.00 89.94 83 VAL A O 1
ATOM 613 N N . ALA A 1 84 ? 4.024 -4.611 4.869 1.00 89.19 84 ALA A N 1
ATOM 614 C CA . ALA A 1 84 ? 4.062 -5.261 6.178 1.00 89.19 84 ALA A CA 1
ATOM 615 C C . ALA A 1 84 ? 4.415 -4.274 7.306 1.00 89.19 84 ALA A C 1
ATOM 617 O O . ALA A 1 84 ? 3.805 -4.321 8.378 1.00 89.19 84 ALA A O 1
ATOM 618 N N . ARG A 1 85 ? 5.349 -3.348 7.056 1.00 88.06 85 ARG A N 1
ATOM 619 C CA . ARG A 1 85 ? 5.721 -2.278 7.988 1.00 88.06 85 ARG A CA 1
ATOM 620 C C . ARG A 1 85 ? 4.565 -1.311 8.230 1.00 88.06 85 ARG A C 1
ATOM 622 O O . ARG A 1 85 ? 4.283 -1.002 9.386 1.00 88.06 85 ARG A O 1
ATOM 629 N N . HIS A 1 86 ? 3.877 -0.870 7.175 1.00 87.69 86 HIS A N 1
ATOM 630 C CA . HIS A 1 86 ? 2.690 -0.013 7.298 1.00 87.69 86 HIS A CA 1
ATOM 631 C C . HIS A 1 86 ? 1.578 -0.702 8.085 1.00 87.69 86 HIS A C 1
ATOM 633 O O . HIS A 1 86 ? 1.004 -0.101 8.990 1.00 87.69 86 HIS A O 1
ATOM 639 N N . ARG A 1 87 ? 1.335 -1.992 7.825 1.00 85.62 87 ARG A N 1
ATOM 640 C CA . ARG A 1 87 ? 0.378 -2.795 8.596 1.00 85.62 87 ARG A CA 1
ATOM 641 C C . ARG A 1 87 ? 0.753 -2.862 10.073 1.00 85.62 87 ARG A C 1
ATOM 643 O O . ARG A 1 87 ? -0.122 -2.714 10.916 1.00 85.62 87 ARG A O 1
ATOM 650 N N . ASN A 1 88 ? 2.030 -3.089 10.388 1.00 86.56 88 ASN A N 1
ATOM 651 C CA . ASN A 1 88 ? 2.480 -3.148 11.776 1.00 86.56 88 ASN A CA 1
ATOM 652 C C . ASN A 1 88 ? 2.266 -1.799 12.473 1.00 86.56 88 ASN A C 1
ATOM 654 O O . ASN A 1 88 ? 1.679 -1.759 13.542 1.00 86.56 88 ASN A O 1
ATOM 658 N N . ARG A 1 89 ? 2.599 -0.692 11.800 1.00 84.81 89 ARG A N 1
ATOM 659 C CA . ARG A 1 89 ? 2.386 0.666 12.318 1.00 84.81 89 ARG A CA 1
ATOM 660 C C . ARG A 1 89 ? 0.913 0.993 12.580 1.00 84.81 89 ARG A C 1
ATOM 662 O O . ARG A 1 89 ? 0.613 1.718 13.519 1.00 84.81 89 ARG A O 1
ATOM 669 N N . LEU A 1 90 ? 0.004 0.492 11.744 1.00 82.81 90 LEU A N 1
ATOM 670 C CA . LEU A 1 90 ? -1.442 0.647 11.938 1.00 82.81 90 LEU A CA 1
ATOM 671 C C . LEU A 1 90 ? -1.990 -0.267 13.047 1.00 82.81 90 LEU A C 1
ATOM 673 O O . LEU A 1 90 ? -2.996 0.067 13.671 1.00 82.81 90 LEU A O 1
ATOM 677 N N . ALA A 1 91 ? -1.347 -1.417 13.274 1.00 76.00 91 ALA A N 1
ATOM 678 C CA . ALA A 1 91 ? -1.713 -2.388 14.304 1.00 76.00 91 ALA A CA 1
ATOM 679 C C . ALA A 1 91 ? -1.127 -2.055 15.683 1.00 76.00 91 ALA A C 1
ATOM 681 O O . ALA A 1 91 ? -1.687 -2.473 16.697 1.00 76.00 91 ALA A O 1
ATOM 682 N N . GLU A 1 92 ? -0.016 -1.321 15.733 1.00 73.12 92 GLU A N 1
ATOM 683 C CA . GLU A 1 92 ? 0.505 -0.739 16.960 1.00 73.12 92 GLU A CA 1
ATOM 684 C C . GLU A 1 92 ? -0.543 0.251 17.491 1.00 73.12 92 GLU A C 1
ATOM 686 O O . GLU A 1 92 ? -0.826 1.257 16.831 1.00 73.12 92 GLU A O 1
ATOM 691 N N . PRO A 1 93 ? -1.172 -0.015 18.655 1.00 56.19 93 PRO A N 1
ATOM 692 C CA . PRO A 1 93 ? -2.036 0.975 19.268 1.00 56.19 93 PRO A CA 1
ATOM 693 C C . PRO A 1 93 ? -1.170 2.207 19.503 1.00 56.19 93 PRO A C 1
ATOM 695 O O . PRO A 1 93 ? -0.128 2.107 20.150 1.00 56.19 93 PRO A O 1
ATOM 698 N N . SER A 1 94 ? -1.568 3.339 18.923 1.00 51.34 94 SER A N 1
ATOM 699 C CA . SER A 1 94 ? -0.904 4.619 19.153 1.00 51.34 94 SER A CA 1
ATOM 700 C C . SER A 1 94 ? -0.984 4.899 20.657 1.00 51.34 94 SER A C 1
ATOM 702 O O . SER A 1 94 ? -2.037 5.297 21.154 1.00 51.34 94 SER A O 1
ATOM 704 N N . ALA A 1 95 ? 0.085 4.544 21.372 1.00 42.62 95 ALA A N 1
ATOM 705 C CA . ALA A 1 95 ? 0.212 4.647 22.820 1.00 42.62 95 ALA A CA 1
ATOM 706 C C . ALA A 1 95 ? 0.398 6.102 23.258 1.00 42.62 95 ALA A C 1
ATOM 708 O O . ALA A 1 95 ? 0.990 6.885 22.477 1.00 42.62 95 ALA A O 1
#

Sequence (95 aa):
MEGPDVPPHIGRMTSLDTILQTLDALIAADDPVGLEAADRAIWDYLAGFDGLSAQSQAAADLAGALDSWPVRSSLTPTVRELVARHRNRLAEPSA

Radius of gyration: 16.09 Å; chains: 1; bounding box: 51×27×47 Å